Protein AF-A0A3A4AYN6-F1 (afdb_monomer_lite)

Organism: NCBI:txid1070861

pLDDT: mean 92.09, std 6.82, range [53.66, 98.0]

Secondary structure (DSSP, 8-state):
----EEEE-SSPB-HHHHHHHHTTSTT-EE-TTSEEEETTEEEEEEES-TTTBEEEE--SSHHHHHHHHHHHHHTT-EEEETTS-EEEEETTEEEEEETTEEEEEEEHHHHHHH---PPP-

Sequence (121 aa):
MGYELRLERDQPLTVDEVSRVLETEGDLSFLESRDVVVDGNVVARWSGDPGSGKLAGQPSSDWHVAWLARLADVFGARLTGEDGEVYTIRDGIVEQRSNGKVHEFGKLEEILAAGLVEWNE

Foldseek 3Di:
DFWKKWWADPAADAPVNVQVLQVVVVQWHQDPQQFIDGPRDGLWHWDDDRRGIIIMGGDQDPLSLLVLQVVSVSVVTWIAIPQGWTWHQDPQWTWIDDPNDIDTPGGSVVSNVVDDDGDDD

Structure (mmCIF, N/CA/C/O backbone):
data_AF-A0A3A4AYN6-F1
#
_entry.id   AF-A0A3A4AYN6-F1
#
loop_
_atom_site.group_PDB
_atom_site.id
_atom_site.type_symbol
_atom_site.label_atom_id
_atom_site.label_alt_id
_atom_site.label_comp_id
_atom_site.label_asym_id
_atom_site.label_entity_id
_atom_site.label_seq_id
_atom_site.pdbx_PDB_ins_code
_atom_site.Cartn_x
_atom_site.Cartn_y
_atom_site.Cartn_z
_atom_site.occupancy
_atom_site.B_iso_or_equiv
_atom_site.auth_seq_id
_atom_site.auth_comp_id
_atom_site.auth_asym_id
_atom_site.auth_atom_id
_atom_site.pdbx_PDB_model_num
ATOM 1 N N . MET A 1 1 ? -1.636 18.273 -6.881 1.00 55.12 1 MET A N 1
ATOM 2 C CA . MET A 1 1 ? -1.711 17.791 -5.484 1.00 55.12 1 MET A CA 1
ATOM 3 C C . MET A 1 1 ? -1.894 16.293 -5.606 1.00 55.12 1 MET A C 1
ATOM 5 O O . MET A 1 1 ? -2.792 15.906 -6.338 1.00 55.12 1 MET A O 1
ATOM 9 N N . GLY A 1 2 ? -0.971 15.490 -5.072 1.00 76.81 2 GLY A N 1
ATOM 10 C CA . GLY A 1 2 ? -1.030 14.031 -5.213 1.00 76.81 2 GLY A CA 1
ATOM 11 C C . GLY A 1 2 ? -2.046 13.449 -4.238 1.00 76.81 2 GLY A C 1
ATOM 12 O O . GLY A 1 2 ? -2.114 13.918 -3.107 1.00 76.81 2 GLY A O 1
ATOM 13 N N . TYR A 1 3 ? -2.825 12.478 -4.697 1.00 88.81 3 TYR A N 1
ATOM 14 C CA . TYR A 1 3 ? -3.787 11.737 -3.887 1.00 88.81 3 TYR A CA 1
ATOM 15 C C . TYR A 1 3 ? -3.058 10.658 -3.074 1.00 88.81 3 TYR A C 1
ATOM 17 O O . TYR A 1 3 ? -2.182 9.981 -3.615 1.00 88.81 3 TYR A O 1
ATOM 25 N N . GLU A 1 4 ? -3.373 10.517 -1.784 1.00 95.62 4 GLU A N 1
ATOM 26 C CA . GLU A 1 4 ? -2.696 9.585 -0.867 1.00 95.62 4 GLU A CA 1
ATOM 27 C C . GLU A 1 4 ? -3.598 8.420 -0.430 1.00 95.62 4 GLU A C 1
ATOM 29 O O . GLU A 1 4 ? -4.744 8.605 -0.029 1.00 95.62 4 GLU A O 1
ATOM 34 N N . LEU A 1 5 ? -3.051 7.205 -0.424 1.00 97.06 5 LEU A N 1
ATOM 35 C CA . LEU A 1 5 ? -3.663 6.038 0.207 1.00 97.06 5 LEU A CA 1
ATOM 36 C C . LEU A 1 5 ? -2.873 5.635 1.446 1.00 97.06 5 LEU A C 1
ATOM 38 O O . LEU A 1 5 ? -1.647 5.526 1.407 1.00 97.06 5 LEU A O 1
ATOM 42 N N . ARG A 1 6 ? -3.580 5.374 2.544 1.00 96.50 6 ARG A N 1
ATOM 43 C CA . ARG A 1 6 ? -3.009 5.051 3.854 1.00 96.50 6 ARG A CA 1
ATOM 44 C C . ARG A 1 6 ? -3.384 3.637 4.259 1.00 96.50 6 ARG A C 1
ATOM 46 O O . ARG A 1 6 ? -4.539 3.236 4.131 1.00 96.50 6 ARG A O 1
ATOM 53 N N . LEU A 1 7 ? -2.414 2.907 4.796 1.00 95.88 7 LEU A N 1
ATOM 54 C CA . LEU A 1 7 ? -2.652 1.626 5.444 1.00 95.88 7 LEU A CA 1
ATOM 55 C C . LEU A 1 7 ? -3.019 1.888 6.907 1.00 95.88 7 LEU A C 1
ATOM 57 O O . LEU A 1 7 ? -2.199 2.350 7.704 1.00 95.88 7 LEU A O 1
ATOM 61 N N . GLU A 1 8 ? -4.266 1.599 7.254 1.00 93.31 8 GLU A N 1
ATOM 62 C CA . GLU A 1 8 ? -4.847 1.807 8.573 1.00 93.31 8 GLU A CA 1
ATOM 63 C C . GLU A 1 8 ? -5.015 0.474 9.301 1.00 93.31 8 GLU A C 1
ATOM 65 O O . GLU A 1 8 ? -5.664 -0.449 8.811 1.00 93.31 8 GLU A O 1
ATOM 70 N N . ARG A 1 9 ? -4.444 0.374 10.502 1.00 90.56 9 ARG A N 1
ATOM 71 C CA . ARG A 1 9 ? -4.547 -0.807 11.360 1.00 90.56 9 ARG A CA 1
ATOM 72 C C . ARG A 1 9 ? -4.707 -0.380 12.812 1.00 90.56 9 ARG A C 1
ATOM 74 O O . ARG A 1 9 ? -4.106 0.608 13.233 1.00 90.56 9 ARG A O 1
ATOM 81 N N . ASP A 1 10 ? -5.488 -1.144 13.574 1.00 84.44 10 ASP A N 1
ATOM 82 C CA . ASP A 1 10 ? -5.729 -0.874 14.998 1.00 84.44 10 ASP A CA 1
ATOM 83 C C . ASP A 1 10 ? -4.440 -0.959 15.824 1.00 84.44 10 ASP A C 1
ATOM 85 O O . ASP A 1 10 ? -4.198 -0.149 16.718 1.00 84.44 10 ASP A O 1
ATOM 89 N N . GLN A 1 11 ? -3.596 -1.946 15.515 1.00 87.44 11 GLN A N 1
ATOM 90 C CA . GLN A 1 11 ? -2.256 -2.042 16.078 1.00 87.44 11 GLN A CA 1
ATOM 91 C C . GLN A 1 11 ? -1.287 -1.273 15.183 1.00 87.44 11 GLN A C 1
ATOM 93 O O . GLN A 1 11 ? -1.256 -1.538 13.977 1.00 87.44 11 GLN A O 1
ATOM 98 N N . PRO A 1 12 ? -0.465 -0.366 15.733 1.00 84.81 12 PRO A N 1
ATOM 99 C CA . PRO A 1 12 ? 0.561 0.286 14.943 1.00 84.81 12 PRO A CA 1
ATOM 100 C C . PRO A 1 12 ? 1.498 -0.741 14.310 1.00 84.81 12 PRO A C 1
ATOM 102 O O . PRO A 1 12 ? 1.731 -1.817 14.865 1.00 84.81 12 PRO A O 1
ATOM 105 N N . LEU A 1 13 ? 2.011 -0.417 13.132 1.00 87.31 13 LEU A N 1
ATOM 106 C CA . LEU A 1 13 ? 3.072 -1.193 12.511 1.00 87.31 13 LEU A CA 1
ATOM 107 C C . LEU A 1 13 ? 4.407 -0.797 13.176 1.00 87.31 13 LEU A C 1
ATOM 109 O O . LEU A 1 13 ? 4.585 0.335 13.644 1.00 87.31 13 LEU A O 1
ATOM 113 N N . THR A 1 14 ? 5.352 -1.727 13.237 1.00 91.12 14 THR A N 1
ATOM 114 C CA . THR A 1 14 ? 6.732 -1.412 13.636 1.00 91.12 14 THR A CA 1
ATOM 115 C C . THR A 1 14 ? 7.660 -1.527 12.437 1.00 91.12 14 THR A C 1
ATOM 117 O O . THR A 1 14 ? 7.379 -2.271 11.501 1.00 91.12 14 THR A O 1
ATOM 120 N N . VAL A 1 15 ? 8.785 -0.814 12.464 1.00 89.38 15 VAL A N 1
ATOM 121 C CA . VAL A 1 15 ? 9.812 -0.913 11.412 1.00 89.38 15 VAL A CA 1
ATOM 122 C C . VAL A 1 15 ? 10.301 -2.358 11.253 1.00 89.38 15 VAL A C 1
ATOM 124 O O . VAL A 1 15 ? 10.405 -2.843 10.129 1.00 89.38 15 VAL A O 1
ATOM 127 N N . ASP A 1 16 ? 10.521 -3.062 12.366 1.00 91.12 16 ASP A N 1
ATOM 128 C CA . ASP A 1 16 ? 10.969 -4.460 12.363 1.00 91.12 16 ASP A CA 1
ATOM 129 C C . ASP A 1 16 ? 9.912 -5.402 11.774 1.00 91.12 16 ASP A C 1
ATOM 131 O O . ASP A 1 16 ? 10.241 -6.325 11.030 1.00 91.12 16 ASP A O 1
ATOM 135 N N . GLU A 1 17 ? 8.635 -5.167 12.082 1.00 91.81 17 GLU A N 1
ATOM 136 C CA . GLU A 1 17 ? 7.525 -5.918 11.498 1.00 91.81 17 GLU A CA 1
ATOM 137 C C . GLU A 1 17 ? 7.448 -5.714 9.984 1.00 91.81 17 GLU A C 1
ATOM 139 O O . GLU A 1 17 ? 7.364 -6.694 9.248 1.00 91.81 17 GLU A O 1
ATOM 144 N N . VAL A 1 18 ? 7.528 -4.463 9.519 1.00 91.50 18 VAL A N 1
ATOM 145 C CA . VAL A 1 18 ? 7.507 -4.142 8.086 1.00 91.50 18 VAL A CA 1
ATOM 146 C C . VAL A 1 18 ? 8.669 -4.824 7.373 1.00 91.50 18 VAL A C 1
ATOM 148 O O . VAL A 1 18 ? 8.448 -5.526 6.390 1.00 91.50 18 VAL A O 1
ATOM 151 N N . SER A 1 19 ? 9.889 -4.686 7.896 1.00 91.38 19 SER A N 1
ATOM 152 C CA . SER A 1 19 ? 11.077 -5.289 7.289 1.00 91.38 19 SER A CA 1
ATOM 153 C C . SER A 1 19 ? 10.954 -6.814 7.206 1.00 91.38 19 SER A C 1
ATOM 155 O O . SER A 1 19 ? 11.136 -7.393 6.140 1.00 91.38 19 SER A O 1
ATOM 157 N N . ARG A 1 20 ? 10.559 -7.467 8.306 1.00 92.44 20 ARG A N 1
ATOM 158 C CA . ARG A 1 20 ? 10.446 -8.930 8.378 1.00 92.44 20 ARG A CA 1
ATOM 159 C C . ARG A 1 20 ? 9.378 -9.498 7.444 1.00 92.44 20 ARG A C 1
ATOM 161 O O . ARG A 1 20 ? 9.579 -10.563 6.870 1.00 92.44 20 ARG A O 1
ATOM 168 N N . VAL A 1 21 ? 8.223 -8.843 7.350 1.00 92.44 21 VAL A N 1
ATOM 169 C CA . VAL A 1 21 ? 7.135 -9.296 6.473 1.00 92.44 21 VAL A CA 1
ATOM 170 C C . VAL A 1 21 ? 7.544 -9.134 5.008 1.00 92.44 21 VAL A C 1
ATOM 172 O O . VAL A 1 21 ? 7.387 -10.067 4.223 1.00 92.44 21 VAL A O 1
ATOM 175 N N . LEU A 1 22 ? 8.150 -8.000 4.649 1.00 92.19 22 LE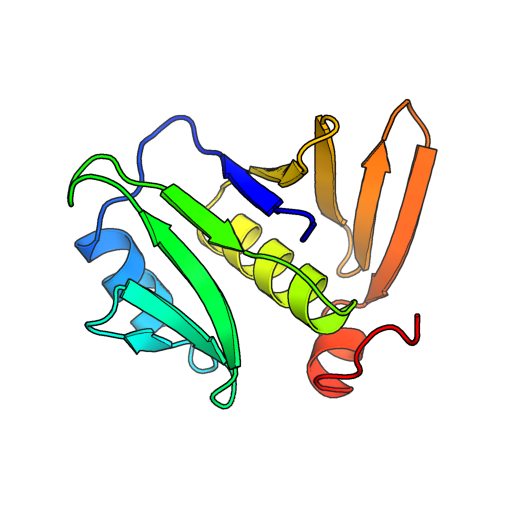U A N 1
ATOM 176 C CA . LEU A 1 22 ? 8.562 -7.742 3.269 1.00 92.19 22 LEU A CA 1
ATOM 177 C C . LEU A 1 22 ? 9.743 -8.608 2.815 1.00 92.19 22 LEU A C 1
ATOM 179 O O . LEU A 1 22 ? 9.784 -8.978 1.653 1.00 92.19 22 LEU A O 1
ATOM 183 N N . GLU A 1 23 ? 10.634 -9.043 3.711 1.00 88.69 23 GLU A N 1
ATOM 184 C CA . GLU A 1 23 ? 11.661 -10.053 3.388 1.00 88.69 23 GLU A CA 1
ATOM 185 C C . GLU A 1 23 ? 11.075 -11.382 2.877 1.00 88.69 23 GLU A C 1
ATOM 187 O O . GLU A 1 23 ? 11.759 -12.129 2.175 1.00 88.69 23 GLU A O 1
ATOM 192 N N . THR A 1 24 ? 9.823 -11.698 3.229 1.00 87.62 24 THR A N 1
ATOM 193 C CA . THR A 1 24 ? 9.130 -12.900 2.735 1.00 87.62 24 THR A CA 1
ATOM 194 C C . THR A 1 24 ? 8.337 -12.663 1.451 1.00 87.62 24 THR A C 1
ATOM 196 O O . THR A 1 24 ? 8.035 -13.620 0.738 1.00 87.62 24 THR A O 1
ATOM 199 N N . GLU A 1 25 ? 8.053 -11.403 1.121 1.00 84.19 25 GLU A N 1
ATOM 200 C CA . GLU A 1 25 ? 7.378 -10.996 -0.107 1.00 84.19 25 GLU A CA 1
ATOM 201 C C . GLU A 1 25 ? 8.435 -10.685 -1.176 1.00 84.19 25 GLU A C 1
ATOM 203 O O . GLU A 1 25 ? 8.915 -9.564 -1.284 1.00 84.19 25 GLU A O 1
ATOM 208 N N . GLY A 1 26 ? 8.824 -11.691 -1.964 1.00 77.56 26 GLY A N 1
ATOM 209 C CA . GLY A 1 26 ? 10.003 -11.626 -2.845 1.00 77.56 26 GLY A CA 1
ATOM 210 C C . GLY A 1 26 ? 10.047 -10.492 -3.884 1.00 77.56 26 GLY A C 1
ATOM 211 O O . GLY A 1 26 ? 11.133 -10.179 -4.365 1.00 77.56 26 GLY A O 1
ATOM 212 N N . ASP A 1 27 ? 8.910 -9.870 -4.208 1.00 85.81 27 ASP A N 1
ATOM 213 C CA . ASP A 1 27 ? 8.821 -8.744 -5.154 1.00 85.81 27 ASP A CA 1
ATOM 214 C C . ASP A 1 27 ? 8.988 -7.370 -4.473 1.00 85.81 27 ASP A C 1
ATOM 216 O O . ASP A 1 27 ? 9.162 -6.349 -5.140 1.00 85.81 27 ASP A O 1
ATOM 220 N N . LEU A 1 28 ? 8.920 -7.327 -3.140 1.00 91.06 28 LEU A N 1
ATOM 221 C CA . LEU A 1 28 ? 8.930 -6.110 -2.340 1.00 91.06 28 LEU A CA 1
ATOM 222 C C . LEU A 1 28 ? 10.266 -5.950 -1.613 1.00 91.06 28 LEU A C 1
ATOM 224 O O . LEU A 1 28 ? 10.883 -6.902 -1.145 1.00 91.06 28 LEU A O 1
ATOM 228 N N . SER A 1 29 ? 10.728 -4.711 -1.483 1.00 92.75 29 SER A N 1
ATOM 229 C CA . SER A 1 29 ? 11.906 -4.386 -0.677 1.00 92.75 29 SER A CA 1
ATOM 230 C C . SER A 1 29 ? 11.642 -3.183 0.208 1.00 92.75 29 SER A C 1
ATOM 232 O O . SER A 1 29 ? 11.055 -2.197 -0.232 1.00 92.75 29 SER A O 1
ATOM 234 N N . PHE A 1 30 ? 12.109 -3.252 1.454 1.00 94.50 30 PHE A N 1
ATOM 235 C CA . PHE A 1 30 ? 12.073 -2.135 2.389 1.00 94.50 30 PHE A CA 1
ATOM 236 C C . PHE A 1 30 ? 13.466 -1.526 2.521 1.00 94.50 30 PHE A C 1
ATOM 238 O O . PHE A 1 30 ? 14.404 -2.176 2.977 1.00 94.50 30 PHE A O 1
ATOM 245 N N . LEU A 1 31 ? 13.615 -0.286 2.065 1.00 92.81 31 LEU A N 1
ATOM 246 C CA . LEU A 1 31 ? 14.902 0.399 2.008 1.00 92.81 31 LEU A CA 1
ATOM 247 C C . LEU A 1 31 ? 15.235 1.090 3.335 1.00 92.81 31 LEU A C 1
ATOM 249 O O . LEU A 1 31 ? 14.348 1.432 4.115 1.00 92.81 31 LEU A O 1
ATOM 253 N N . GLU A 1 32 ? 16.512 1.420 3.551 1.00 88.94 32 GLU A N 1
ATOM 254 C CA . GLU A 1 32 ? 16.939 2.245 4.697 1.00 88.94 32 GLU A CA 1
ATOM 255 C C . GLU A 1 32 ? 16.272 3.633 4.711 1.00 88.94 32 GLU A C 1
ATOM 257 O O . GLU A 1 32 ? 16.048 4.207 5.778 1.00 88.94 32 GLU A O 1
ATOM 262 N N . SER A 1 33 ? 15.889 4.155 3.535 1.00 91.25 33 SER A N 1
ATOM 263 C CA . SER A 1 33 ? 15.080 5.378 3.394 1.00 91.25 33 SER A CA 1
ATOM 264 C C . SER A 1 33 ? 13.657 5.231 3.938 1.00 91.25 33 SER A C 1
ATOM 266 O O . SER A 1 33 ? 12.924 6.217 4.020 1.00 91.25 33 SER A O 1
ATOM 268 N N . ARG A 1 34 ? 13.285 4.015 4.350 1.00 93.38 34 ARG A N 1
ATOM 269 C CA . ARG A 1 34 ? 11.956 3.606 4.792 1.00 93.38 34 ARG A CA 1
ATOM 270 C C . ARG A 1 34 ? 10.912 3.655 3.672 1.00 93.38 34 ARG A C 1
ATOM 272 O O . ARG A 1 34 ? 9.718 3.821 3.923 1.00 93.38 34 ARG A O 1
ATOM 279 N N . ASP A 1 35 ? 11.379 3.501 2.439 1.00 95.8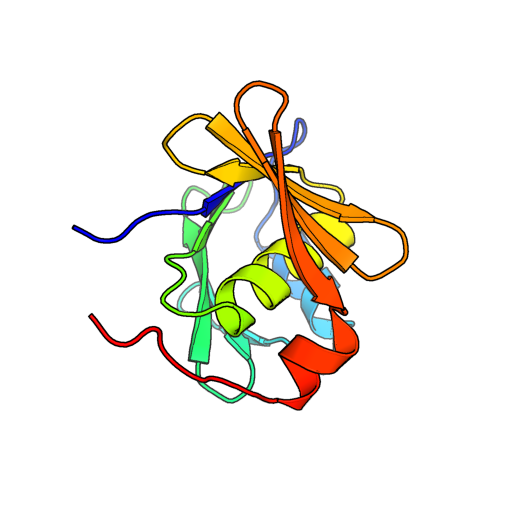8 35 ASP A N 1
ATOM 280 C CA . ASP A 1 35 ? 10.547 3.305 1.259 1.00 95.88 35 ASP A CA 1
ATOM 281 C C . ASP A 1 35 ? 10.310 1.815 1.030 1.00 95.88 35 ASP A C 1
ATOM 283 O O . ASP A 1 35 ? 11.226 1.002 1.156 1.00 95.88 35 ASP A O 1
ATOM 287 N N . VAL A 1 36 ? 9.080 1.473 0.666 1.00 96.12 36 VAL A N 1
ATOM 288 C CA . VAL A 1 36 ? 8.718 0.173 0.115 1.00 96.12 36 VAL A CA 1
ATOM 289 C C . VAL A 1 36 ? 8.771 0.290 -1.401 1.00 96.12 36 VAL A C 1
ATOM 291 O O . VAL A 1 36 ? 8.088 1.138 -1.984 1.00 96.12 36 VAL A O 1
ATOM 294 N N . VAL A 1 37 ? 9.589 -0.547 -2.032 1.00 95.56 37 VAL A N 1
ATOM 295 C CA . VAL A 1 37 ? 9.833 -0.513 -3.475 1.00 95.56 37 VAL A CA 1
ATOM 296 C C . VAL A 1 37 ? 9.520 -1.844 -4.144 1.00 95.56 37 VAL A C 1
ATOM 298 O O . VAL A 1 37 ? 9.735 -2.900 -3.552 1.00 95.56 37 VAL A O 1
ATOM 301 N N . VAL A 1 38 ? 9.059 -1.765 -5.392 1.00 94.50 38 VAL A N 1
ATOM 302 C CA . VAL A 1 38 ? 8.878 -2.893 -6.319 1.00 94.50 38 VAL A CA 1
ATOM 303 C C . VAL A 1 38 ? 9.487 -2.496 -7.654 1.00 94.50 38 VAL A C 1
ATOM 305 O O . VAL A 1 38 ? 9.185 -1.419 -8.169 1.00 94.50 38 VAL A O 1
ATOM 308 N N . ASP A 1 39 ? 10.371 -3.327 -8.206 1.00 90.50 39 ASP A N 1
ATOM 309 C CA . ASP A 1 39 ? 11.048 -3.066 -9.487 1.00 90.50 39 ASP A CA 1
ATOM 310 C C . ASP A 1 39 ? 11.689 -1.664 -9.576 1.00 90.50 39 ASP A C 1
ATOM 312 O O . ASP A 1 39 ? 11.713 -1.020 -10.623 1.00 90.50 39 ASP A O 1
ATOM 316 N N . GLY A 1 40 ? 12.191 -1.157 -8.444 1.00 90.94 40 GLY A N 1
ATOM 317 C CA . GLY A 1 40 ? 12.798 0.174 -8.335 1.00 90.94 40 GLY A CA 1
ATOM 318 C C . GLY A 1 40 ? 11.814 1.347 -8.216 1.00 90.94 40 GLY A C 1
ATOM 319 O O . GLY A 1 40 ? 12.261 2.488 -8.112 1.00 90.94 40 GLY A O 1
ATOM 320 N N . ASN A 1 41 ? 10.504 1.094 -8.182 1.00 93.44 41 ASN A N 1
ATOM 321 C CA . ASN A 1 41 ? 9.465 2.110 -8.010 1.00 93.44 41 ASN A CA 1
ATOM 322 C C . ASN A 1 41 ? 8.977 2.143 -6.560 1.00 93.44 41 ASN A C 1
ATOM 324 O O . ASN A 1 41 ? 8.707 1.098 -5.970 1.00 93.44 41 ASN A O 1
ATOM 328 N N . VAL A 1 42 ? 8.845 3.341 -5.986 1.00 95.19 42 VAL A N 1
ATOM 329 C CA . VAL A 1 42 ? 8.323 3.523 -4.623 1.00 95.19 42 VAL A CA 1
ATOM 330 C C . VAL A 1 42 ? 6.808 3.366 -4.642 1.00 95.19 42 VAL A C 1
ATOM 332 O O . VAL A 1 42 ? 6.115 4.178 -5.246 1.00 95.19 42 VAL A O 1
ATOM 335 N N . VAL A 1 43 ? 6.293 2.353 -3.946 1.00 95.94 43 VAL A N 1
ATOM 336 C CA . VAL A 1 43 ? 4.846 2.087 -3.855 1.00 95.94 43 VAL A CA 1
ATOM 337 C C . VAL A 1 43 ? 4.247 2.581 -2.542 1.00 95.94 43 VAL A C 1
ATOM 339 O O . VAL A 1 43 ? 3.092 2.992 -2.507 1.00 95.94 43 VAL A O 1
ATOM 342 N N . ALA A 1 44 ? 5.034 2.588 -1.465 1.00 96.56 44 ALA A N 1
ATOM 343 C CA . ALA A 1 44 ? 4.637 3.129 -0.172 1.00 96.56 44 ALA A CA 1
ATOM 344 C C . ALA A 1 44 ? 5.853 3.676 0.581 1.00 96.56 44 ALA A C 1
ATOM 346 O O . ALA A 1 44 ? 6.990 3.276 0.347 1.00 96.56 44 ALA A O 1
ATOM 347 N N . ARG A 1 45 ? 5.609 4.569 1.532 1.00 96.00 45 ARG A N 1
ATOM 348 C CA . ARG A 1 45 ? 6.600 5.128 2.442 1.00 96.00 45 ARG A CA 1
ATOM 349 C C . ARG A 1 45 ? 6.135 4.953 3.875 1.00 96.00 45 ARG A C 1
ATOM 351 O O . ARG A 1 45 ? 4.982 5.219 4.216 1.00 96.00 45 ARG A O 1
ATOM 358 N N . TRP A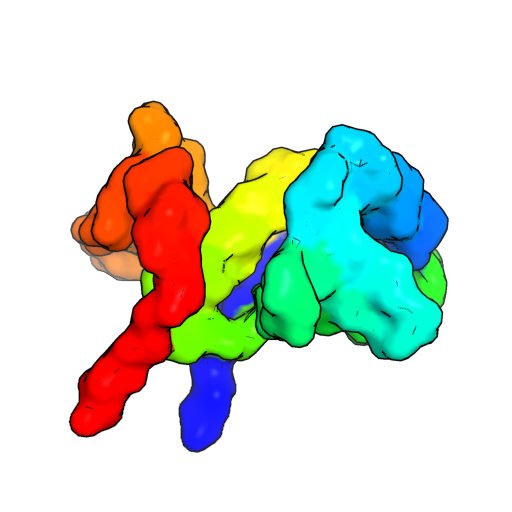 1 46 ? 7.064 4.535 4.721 1.00 94.75 46 TRP A N 1
ATOM 359 C CA . TRP A 1 46 ? 6.880 4.510 6.159 1.00 94.75 46 TRP A CA 1
ATOM 360 C C . TRP A 1 46 ? 7.118 5.892 6.763 1.00 94.75 46 TRP A C 1
ATOM 362 O O . TRP A 1 46 ? 8.110 6.562 6.472 1.00 94.75 46 TRP A O 1
ATOM 372 N N . SER A 1 47 ? 6.243 6.295 7.677 1.00 90.69 47 SER A N 1
ATOM 373 C CA . SER A 1 47 ? 6.373 7.537 8.438 1.00 90.69 47 SER A CA 1
ATOM 374 C C . SER A 1 47 ? 6.077 7.319 9.920 1.00 90.69 47 SER A C 1
ATOM 376 O O . SER A 1 47 ? 5.343 6.405 10.289 1.00 90.69 47 SER A O 1
ATOM 378 N N . GLY A 1 48 ? 6.653 8.168 10.773 1.00 87.88 48 GLY A N 1
ATOM 379 C CA . GLY A 1 48 ? 6.487 8.113 12.227 1.00 87.88 48 GLY A CA 1
ATOM 380 C C . GLY A 1 48 ? 7.654 7.462 12.973 1.00 87.88 48 GLY A C 1
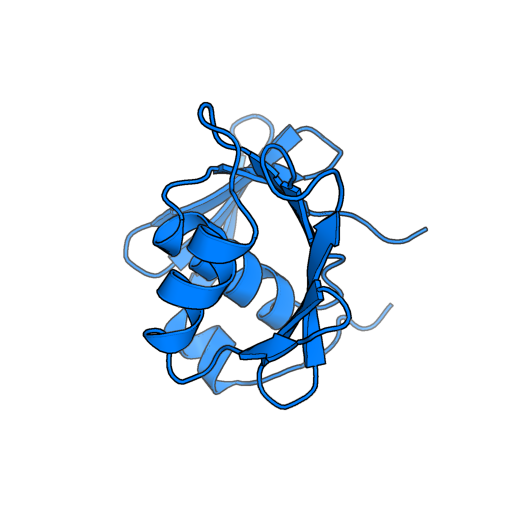ATOM 381 O O . GLY A 1 48 ? 8.736 7.217 12.418 1.00 87.88 48 GLY A O 1
ATOM 382 N N . ASP A 1 49 ? 7.421 7.213 14.261 1.00 87.31 49 ASP A N 1
ATOM 383 C CA . ASP A 1 49 ? 8.395 6.583 15.146 1.00 87.31 49 ASP A CA 1
ATOM 384 C C . ASP A 1 49 ? 8.497 5.073 14.868 1.00 87.31 49 ASP A C 1
ATOM 386 O O . ASP A 1 49 ? 7.520 4.455 14.434 1.00 87.31 49 ASP A O 1
ATOM 390 N N . PRO A 1 50 ? 9.653 4.434 15.136 1.00 83.12 50 PRO A N 1
ATOM 391 C CA . PRO A 1 50 ? 9.869 3.024 14.803 1.00 83.12 50 PRO A CA 1
ATOM 392 C C . PRO A 1 50 ? 8.851 2.028 15.382 1.00 83.12 50 PRO A C 1
ATOM 394 O O . PRO A 1 50 ? 8.685 0.951 14.819 1.00 83.12 50 PRO A O 1
ATOM 397 N N . GLY A 1 51 ? 8.181 2.372 16.488 1.00 81.50 51 GLY A N 1
ATOM 398 C CA . GLY A 1 51 ? 7.192 1.518 17.157 1.00 81.50 51 GLY A CA 1
ATOM 399 C C . GLY A 1 51 ? 5.727 1.912 16.938 1.00 81.50 51 GLY A C 1
ATOM 400 O O . GLY A 1 51 ? 4.854 1.307 17.556 1.00 81.50 51 GLY A O 1
ATOM 401 N N . SER A 1 52 ? 5.443 2.954 16.149 1.00 83.38 52 SER A N 1
ATOM 402 C CA . SER A 1 52 ? 4.082 3.501 16.019 1.00 83.38 52 SER A CA 1
ATOM 403 C C . SER A 1 52 ? 3.785 4.166 14.671 1.00 83.38 52 SER A C 1
ATOM 405 O O . SER A 1 52 ? 2.938 5.060 14.579 1.00 83.38 52 SER A O 1
ATOM 407 N N . GLY A 1 53 ? 4.499 3.772 13.622 1.00 87.44 53 GLY A N 1
ATOM 408 C CA . GLY A 1 53 ? 4.395 4.432 12.328 1.00 87.44 53 GLY A CA 1
ATOM 409 C C . GLY A 1 53 ? 3.275 3.898 11.438 1.00 87.44 53 GLY A C 1
ATOM 410 O O . GLY A 1 53 ? 2.430 3.094 11.843 1.00 87.44 53 GLY A O 1
ATOM 411 N N . LYS A 1 54 ? 3.263 4.406 10.207 1.00 91.19 54 LYS A N 1
ATOM 412 C CA . LYS A 1 54 ? 2.229 4.159 9.199 1.00 91.19 54 LYS A CA 1
ATOM 413 C C . LYS A 1 54 ? 2.860 4.016 7.820 1.00 91.19 54 LYS A C 1
ATOM 415 O O . LYS A 1 54 ? 3.832 4.712 7.524 1.00 91.19 54 LYS A O 1
ATOM 420 N N . LEU A 1 55 ? 2.263 3.176 6.976 1.00 94.94 55 LEU A N 1
ATOM 421 C CA . LEU A 1 55 ? 2.562 3.105 5.546 1.00 94.94 55 LEU A CA 1
ATOM 422 C C . LEU A 1 55 ? 1.529 3.918 4.764 1.00 94.94 55 LEU A C 1
ATOM 424 O O . LEU A 1 55 ? 0.327 3.794 5.005 1.00 94.94 55 LEU A O 1
ATOM 428 N N . ALA A 1 56 ? 1.996 4.725 3.819 1.00 96.00 56 ALA A N 1
ATOM 429 C CA . ALA A 1 56 ? 1.143 5.431 2.871 1.00 96.00 56 ALA A CA 1
ATOM 430 C C . ALA A 1 56 ? 1.823 5.528 1.502 1.00 96.00 56 ALA A C 1
ATOM 432 O O . ALA A 1 56 ? 3.049 5.535 1.426 1.00 96.00 56 ALA A O 1
ATOM 433 N N . GLY A 1 57 ? 1.049 5.609 0.426 1.00 96.38 57 GLY A N 1
ATOM 434 C CA . GLY A 1 57 ? 1.553 5.764 -0.938 1.00 96.38 57 GLY A CA 1
ATOM 435 C C . GLY A 1 57 ? 0.731 6.768 -1.732 1.00 96.38 57 GLY A C 1
ATOM 436 O O . GLY A 1 57 ? -0.411 7.055 -1.385 1.00 96.38 57 GLY A O 1
ATOM 437 N N . GLN A 1 58 ? 1.315 7.303 -2.801 1.00 95.38 58 GLN A N 1
ATOM 438 C CA . GLN A 1 58 ? 0.648 8.232 -3.712 1.00 95.38 58 GLN A CA 1
ATOM 439 C C . GLN A 1 58 ? 0.495 7.559 -5.076 1.00 95.38 58 GLN A C 1
ATOM 441 O O . GLN A 1 58 ? 1.430 7.613 -5.877 1.00 95.38 58 GLN A O 1
ATOM 446 N N . PRO A 1 59 ? -0.619 6.852 -5.337 1.00 93.94 59 PRO A N 1
ATOM 447 C CA . PRO A 1 59 ? -0.762 6.114 -6.580 1.00 93.94 59 PRO A CA 1
ATOM 448 C C . PRO A 1 59 ? -0.885 7.052 -7.786 1.00 93.94 59 PRO A C 1
ATOM 450 O O . PRO A 1 59 ? -1.714 7.960 -7.794 1.00 93.94 59 PRO A O 1
ATOM 453 N N . SER A 1 60 ? -0.094 6.780 -8.826 1.00 92.75 60 SER A N 1
ATOM 454 C CA . SER A 1 60 ? -0.222 7.390 -10.163 1.00 92.75 60 SER A CA 1
ATOM 455 C C . SER A 1 60 ? -0.784 6.428 -11.220 1.00 92.75 60 SER A C 1
ATOM 457 O O . SER A 1 60 ? -0.877 6.773 -12.397 1.00 92.75 60 SER A O 1
ATOM 459 N N . SER A 1 61 ? -1.110 5.195 -10.823 1.00 93.88 61 SER A N 1
ATOM 460 C CA . SER A 1 61 ? -1.546 4.122 -11.719 1.00 93.88 61 SER A CA 1
ATOM 461 C C . SER A 1 61 ? -2.336 3.046 -10.979 1.00 93.88 61 SER A C 1
ATOM 463 O O . SER A 1 61 ? -2.198 2.884 -9.762 1.00 93.88 61 SER A O 1
ATOM 465 N N . ASP A 1 62 ? -3.073 2.228 -11.732 1.00 95.62 62 ASP A N 1
ATOM 466 C CA . ASP A 1 62 ? -3.733 1.023 -11.207 1.00 95.62 62 ASP A CA 1
ATOM 467 C C . ASP A 1 62 ? -2.709 0.049 -10.611 1.00 95.62 62 ASP A C 1
ATOM 469 O O . ASP A 1 62 ? -2.982 -0.619 -9.616 1.00 95.62 62 ASP A O 1
ATOM 473 N N . TRP A 1 63 ? -1.495 0.025 -11.169 1.00 96.12 63 TRP A N 1
ATOM 474 C CA . TRP A 1 63 ? -0.375 -0.764 -10.661 1.00 96.12 63 TRP A CA 1
ATOM 475 C C . TRP A 1 63 ? 0.049 -0.334 -9.251 1.00 96.12 63 TRP A C 1
ATOM 477 O O . TRP A 1 63 ? 0.227 -1.183 -8.376 1.00 96.12 63 TRP A O 1
ATOM 487 N N . HIS A 1 64 ? 0.128 0.974 -8.977 1.00 96.25 64 HIS A N 1
ATOM 488 C CA . HIS A 1 64 ? 0.381 1.464 -7.619 1.00 96.25 64 HIS A CA 1
ATOM 489 C C . HIS A 1 64 ? -0.762 1.105 -6.662 1.00 96.25 64 HIS A C 1
ATOM 491 O O . HIS A 1 64 ? -0.507 0.671 -5.538 1.00 96.25 64 HIS A O 1
ATOM 497 N N . VAL A 1 65 ? -2.019 1.253 -7.100 1.00 97.06 65 VAL A N 1
ATOM 498 C CA . VAL A 1 65 ? -3.195 0.883 -6.290 1.00 97.06 65 VAL A CA 1
ATOM 499 C C . VAL A 1 65 ? -3.167 -0.608 -5.946 1.00 97.06 65 VAL A C 1
ATOM 501 O O . VAL A 1 65 ? -3.403 -0.976 -4.797 1.00 97.06 65 VAL A O 1
ATOM 504 N N . ALA A 1 66 ? -2.828 -1.462 -6.911 1.00 97.38 66 ALA A N 1
ATOM 505 C CA . ALA A 1 66 ? -2.721 -2.904 -6.733 1.00 97.38 66 ALA A CA 1
ATOM 506 C C . ALA A 1 66 ? -1.643 -3.293 -5.707 1.00 97.38 66 ALA A C 1
ATOM 508 O O . ALA A 1 66 ? -1.925 -4.085 -4.805 1.00 97.38 66 ALA A O 1
ATOM 509 N N . TRP A 1 67 ? -0.445 -2.701 -5.772 1.00 97.19 67 TRP A N 1
ATOM 510 C CA . TRP A 1 67 ? 0.596 -2.949 -4.765 1.00 97.19 67 TRP A CA 1
ATOM 511 C C . TRP A 1 67 ? 0.211 -2.459 -3.378 1.00 97.19 67 TRP A C 1
ATOM 513 O O . TRP A 1 67 ? 0.429 -3.169 -2.399 1.00 97.19 67 TRP A O 1
ATOM 523 N N . LEU A 1 68 ? -0.402 -1.281 -3.276 1.00 97.38 68 LEU A N 1
ATOM 524 C CA . LEU A 1 68 ? -0.899 -0.775 -2.000 1.00 97.38 68 LEU A CA 1
ATOM 525 C C . LEU A 1 68 ? -1.986 -1.687 -1.421 1.00 97.38 68 LEU A C 1
ATOM 527 O O . LEU A 1 68 ? -1.983 -1.951 -0.218 1.00 97.38 68 LEU A O 1
ATOM 531 N N . ALA A 1 69 ? -2.890 -2.201 -2.260 1.00 97.12 69 ALA A N 1
ATOM 532 C CA . ALA A 1 69 ? -3.934 -3.130 -1.838 1.00 97.12 69 ALA A CA 1
ATOM 533 C C . ALA A 1 69 ? -3.336 -4.461 -1.360 1.00 97.12 69 ALA A C 1
ATOM 535 O O . ALA A 1 69 ? -3.755 -4.980 -0.326 1.00 97.12 69 ALA A O 1
ATOM 536 N N . ARG A 1 70 ? -2.312 -4.974 -2.054 1.00 96.25 70 ARG A N 1
ATOM 537 C CA . ARG A 1 70 ? -1.563 -6.163 -1.629 1.00 96.25 70 ARG A CA 1
ATOM 538 C C . ARG A 1 70 ? -0.827 -5.935 -0.312 1.00 96.25 70 ARG A C 1
ATOM 540 O O . ARG A 1 70 ? -0.895 -6.787 0.563 1.00 96.25 70 ARG A O 1
ATOM 547 N N . LEU A 1 71 ? -0.170 -4.787 -0.135 1.00 95.81 71 LEU A N 1
ATOM 548 C CA . LEU A 1 71 ? 0.475 -4.436 1.133 1.00 95.81 71 LEU A CA 1
ATOM 549 C C . LEU A 1 71 ? -0.542 -4.406 2.276 1.00 95.81 71 LEU A C 1
ATOM 551 O O . LEU A 1 71 ? -0.281 -4.949 3.346 1.00 95.81 71 LEU A O 1
ATOM 555 N N . ALA A 1 72 ? -1.709 -3.802 2.055 1.00 95.75 72 ALA A N 1
ATOM 556 C CA . ALA A 1 72 ? -2.762 -3.774 3.058 1.00 95.75 72 ALA A CA 1
ATOM 557 C C . ALA A 1 72 ? -3.230 -5.189 3.437 1.00 95.75 72 ALA A C 1
ATOM 559 O O . ALA A 1 72 ? -3.320 -5.488 4.625 1.00 95.75 72 ALA A O 1
ATOM 560 N N . ASP A 1 73 ? -3.437 -6.073 2.457 1.00 94.75 73 ASP A N 1
ATOM 561 C CA . ASP A 1 73 ? -3.800 -7.477 2.690 1.00 94.75 73 ASP A CA 1
ATOM 562 C C . ASP A 1 73 ? -2.722 -8.232 3.490 1.00 94.75 73 ASP A C 1
ATOM 564 O O . ASP A 1 73 ? -3.011 -8.810 4.538 1.00 94.75 73 ASP A O 1
ATOM 568 N N . VAL A 1 74 ? -1.456 -8.114 3.075 1.00 93.94 74 VAL A N 1
ATOM 569 C CA . VAL A 1 74 ? -0.290 -8.729 3.734 1.00 93.94 74 VAL A CA 1
ATOM 570 C C . VAL A 1 74 ? -0.153 -8.287 5.196 1.00 93.94 74 VAL A C 1
ATOM 572 O O . VAL A 1 74 ? 0.124 -9.103 6.075 1.00 93.94 74 VAL A O 1
ATOM 575 N N . PHE A 1 75 ? -0.373 -7.002 5.485 1.00 93.00 75 PHE A N 1
ATOM 576 C CA . PHE A 1 75 ? -0.272 -6.458 6.843 1.00 93.00 75 PHE A CA 1
ATOM 577 C C . PHE A 1 75 ? -1.561 -6.581 7.670 1.00 93.00 75 PHE A C 1
ATOM 579 O O . PHE A 1 75 ? -1.583 -6.146 8.831 1.00 93.00 75 PHE A O 1
ATOM 586 N N . GLY A 1 76 ? -2.634 -7.145 7.100 1.00 93.19 76 GLY A N 1
ATOM 587 C CA . GLY A 1 76 ? -3.958 -7.182 7.725 1.00 93.19 76 GLY A CA 1
ATOM 588 C C . GLY A 1 76 ? -4.500 -5.782 8.040 1.00 93.19 76 GLY A C 1
ATOM 589 O O . GLY A 1 76 ? -5.147 -5.577 9.067 1.00 93.19 76 GLY A O 1
ATOM 590 N N . ALA A 1 77 ? -4.167 -4.805 7.199 1.00 94.56 77 ALA A N 1
ATOM 591 C CA . ALA A 1 77 ? -4.559 -3.410 7.310 1.00 94.56 77 ALA A CA 1
ATOM 592 C C . ALA A 1 77 ? -5.691 -3.077 6.326 1.00 94.56 77 ALA A C 1
ATOM 594 O O . ALA A 1 77 ? -5.934 -3.771 5.340 1.00 94.56 77 ALA A O 1
ATOM 595 N N . ARG A 1 78 ? -6.383 -1.970 6.580 1.00 95.44 78 ARG A N 1
ATOM 596 C CA . ARG A 1 78 ? -7.346 -1.380 5.654 1.00 95.44 78 ARG A CA 1
ATOM 597 C C . ARG A 1 78 ? -6.641 -0.334 4.803 1.00 95.44 78 ARG A C 1
ATOM 599 O O . ARG A 1 78 ? -5.960 0.526 5.346 1.00 95.44 78 ARG A O 1
ATOM 606 N N . LEU A 1 79 ? -6.833 -0.376 3.490 1.00 97.56 79 LEU A N 1
ATOM 607 C CA . LEU A 1 79 ? -6.355 0.682 2.608 1.00 97.56 79 LEU A CA 1
ATOM 608 C C . LEU A 1 79 ? -7.447 1.738 2.441 1.00 97.56 79 LEU A C 1
ATOM 610 O O . LEU A 1 79 ? -8.504 1.452 1.874 1.00 97.56 79 LEU A O 1
ATOM 614 N N . THR A 1 80 ? -7.191 2.943 2.941 1.00 97.12 80 THR A N 1
ATOM 615 C CA . THR A 1 80 ? -8.148 4.054 2.931 1.00 97.12 80 THR A CA 1
ATOM 616 C C . THR A 1 80 ? -7.551 5.239 2.179 1.00 97.12 80 THR A C 1
ATOM 618 O O . THR A 1 80 ? -6.388 5.582 2.397 1.00 97.12 80 THR A O 1
ATOM 621 N N . GLY A 1 81 ? -8.321 5.857 1.287 1.00 96.12 81 GLY A N 1
ATOM 622 C CA . GLY A 1 81 ? -7.916 7.099 0.628 1.00 96.12 81 GLY A CA 1
ATOM 623 C C . GLY A 1 81 ? -8.335 8.353 1.398 1.00 96.12 81 GLY A C 1
ATOM 624 O O . GLY A 1 81 ? -8.991 8.282 2.442 1.00 96.12 81 GLY A O 1
ATOM 625 N N . GLU A 1 82 ? -7.913 9.518 0.913 1.00 92.94 82 GLU A N 1
ATOM 626 C CA . GLU A 1 82 ? -8.141 10.803 1.585 1.00 92.94 82 GLU A CA 1
ATOM 627 C C . GLU A 1 82 ? -9.620 11.183 1.723 1.00 92.94 82 GLU A C 1
ATOM 629 O O . GLU A 1 82 ? -9.976 11.837 2.707 1.00 92.94 82 GLU A O 1
ATOM 634 N N . ASP A 1 83 ? -10.477 10.724 0.809 1.00 91.69 83 ASP A N 1
ATOM 635 C CA . ASP A 1 83 ? -11.913 11.018 0.802 1.00 91.69 83 ASP A CA 1
ATOM 636 C C . ASP A 1 83 ? -12.743 9.905 1.484 1.00 91.69 83 ASP A C 1
ATOM 638 O O . ASP A 1 83 ? -13.978 9.946 1.519 1.00 91.69 83 ASP A O 1
ATOM 642 N N . GLY A 1 84 ? -12.073 8.924 2.105 1.00 92.62 84 GLY A N 1
ATOM 643 C CA . GLY A 1 84 ? -12.692 7.853 2.893 1.00 92.62 84 GLY A CA 1
ATOM 644 C C . GLY A 1 84 ? -13.101 6.618 2.087 1.00 92.62 84 GLY A C 1
ATOM 645 O O . GLY A 1 84 ? -13.695 5.686 2.644 1.00 92.62 84 GLY A O 1
ATOM 646 N N . GLU A 1 85 ? -12.782 6.576 0.795 1.00 95.69 85 GLU A N 1
ATOM 647 C CA . GLU A 1 85 ? -12.811 5.353 -0.003 1.00 95.69 85 GLU A CA 1
ATOM 648 C C . GLU A 1 85 ? -11.972 4.244 0.617 1.00 95.69 85 GLU A C 1
ATOM 650 O O . GLU A 1 85 ? -10.931 4.467 1.233 1.00 95.69 85 GLU A O 1
ATOM 655 N N . VAL A 1 86 ? -12.429 3.019 0.395 1.00 96.56 86 VAL A N 1
ATOM 656 C CA . VAL A 1 86 ? -11.745 1.814 0.844 1.00 96.56 86 VAL A CA 1
ATOM 657 C C . VAL A 1 86 ? -11.341 1.003 -0.357 1.00 96.56 86 VAL A C 1
ATOM 659 O O . VAL A 1 86 ? -12.173 0.726 -1.217 1.00 96.56 86 VAL A O 1
ATOM 662 N N . TYR A 1 87 ? -10.093 0.575 -0.372 1.00 97.69 87 TYR A N 1
ATOM 663 C CA . TYR A 1 87 ? -9.562 -0.309 -1.388 1.00 97.69 87 TYR A CA 1
ATOM 664 C C . TYR A 1 87 ? -9.386 -1.696 -0.789 1.00 97.69 87 TYR A C 1
ATOM 666 O O . TYR A 1 87 ? -8.830 -1.852 0.299 1.00 97.69 87 TYR A O 1
ATOM 674 N N . THR A 1 88 ? -9.898 -2.707 -1.477 1.00 96.69 88 THR A N 1
ATOM 675 C CA . THR A 1 88 ? -9.848 -4.099 -1.019 1.00 96.69 88 THR A CA 1
ATOM 676 C C . THR A 1 88 ? -9.559 -5.034 -2.178 1.00 96.69 88 THR A C 1
ATOM 678 O O . THR A 1 88 ? -9.839 -4.701 -3.328 1.00 96.69 88 THR A O 1
ATOM 681 N N . ILE A 1 89 ? -9.064 -6.228 -1.862 1.00 97.44 89 ILE A N 1
ATOM 682 C CA . ILE A 1 89 ? -8.985 -7.339 -2.807 1.00 97.44 89 ILE A CA 1
ATOM 683 C C . ILE A 1 89 ? -10.141 -8.292 -2.496 1.00 97.44 89 ILE A C 1
ATOM 685 O O . ILE A 1 89 ? -10.216 -8.851 -1.402 1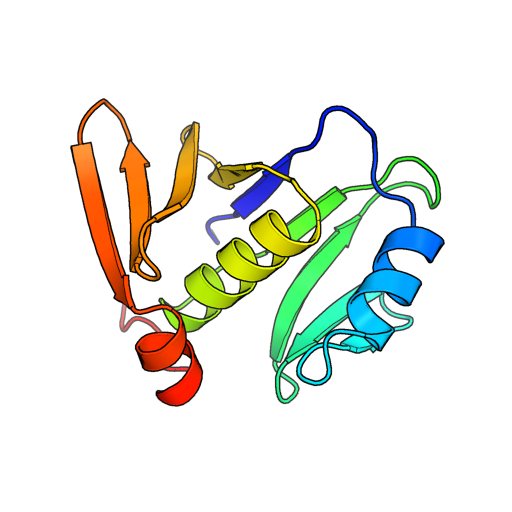.00 97.44 89 ILE A O 1
ATOM 689 N N . ARG A 1 90 ? -11.062 -8.476 -3.444 1.00 95.81 90 ARG A N 1
ATOM 690 C CA . ARG A 1 90 ? -12.183 -9.419 -3.332 1.00 95.81 90 ARG A CA 1
ATOM 691 C C . ARG A 1 90 ? -12.141 -10.390 -4.498 1.00 95.81 90 ARG A C 1
ATOM 693 O O . ARG A 1 90 ? -12.183 -9.966 -5.644 1.00 95.81 90 ARG A O 1
ATOM 700 N N . ASP A 1 91 ? -12.058 -11.687 -4.210 1.00 95.31 91 ASP A N 1
ATOM 701 C CA . ASP A 1 91 ? -11.967 -12.739 -5.236 1.00 95.31 91 ASP A CA 1
ATOM 702 C C . ASP A 1 91 ? -10.818 -12.493 -6.243 1.00 95.31 91 ASP A C 1
ATOM 704 O O . ASP A 1 91 ? -10.932 -12.764 -7.437 1.00 95.31 91 ASP A O 1
ATOM 708 N N . GLY A 1 92 ? -9.705 -11.929 -5.753 1.00 96.75 92 GLY A N 1
ATOM 709 C CA . GLY A 1 92 ? -8.545 -11.543 -6.562 1.00 96.75 92 GLY A CA 1
ATOM 710 C C . GLY A 1 92 ? -8.723 -10.255 -7.373 1.00 96.75 92 GLY A C 1
ATOM 711 O O . GLY A 1 92 ? -7.814 -9.894 -8.114 1.00 96.75 92 GLY A O 1
ATOM 712 N N . ILE A 1 93 ? -9.854 -9.556 -7.253 1.00 97.88 93 ILE A N 1
ATOM 713 C CA . ILE A 1 93 ? -10.136 -8.282 -7.925 1.00 97.88 93 ILE A CA 1
ATOM 714 C C . ILE A 1 93 ? -9.817 -7.126 -6.981 1.00 97.88 93 ILE A C 1
ATOM 716 O O . ILE A 1 93 ? -10.299 -7.094 -5.849 1.00 97.88 93 ILE A O 1
ATOM 720 N N . VAL A 1 94 ? -9.025 -6.169 -7.462 1.00 98.00 94 VAL A N 1
ATOM 721 C CA . VAL A 1 94 ? -8.781 -4.899 -6.776 1.00 98.00 94 VAL A CA 1
ATOM 722 C C . VAL A 1 94 ? -9.985 -3.996 -7.017 1.00 98.00 94 VAL A C 1
ATOM 724 O O . VAL A 1 94 ? -10.334 -3.693 -8.160 1.00 98.00 94 VAL A O 1
ATOM 727 N N . GLU A 1 95 ? -10.631 -3.563 -5.940 1.00 97.50 95 GLU A N 1
ATOM 728 C CA . GLU A 1 95 ? -11.813 -2.707 -6.003 1.00 97.50 95 GLU A CA 1
ATOM 729 C C . GLU A 1 95 ? -11.723 -1.537 -5.020 1.00 97.50 95 GLU A C 1
ATOM 731 O O . GLU A 1 95 ? -11.212 -1.675 -3.909 1.00 97.50 95 GLU A O 1
ATOM 736 N N . GLN A 1 96 ? -12.260 -0.388 -5.430 1.00 96.69 96 GLN A N 1
ATOM 737 C CA . GLN A 1 96 ? -12.528 0.773 -4.588 1.00 96.69 96 GLN A CA 1
ATOM 738 C C . GLN A 1 96 ? -14.009 0.794 -4.213 1.00 96.69 96 GLN A C 1
ATOM 740 O O . GLN A 1 96 ? -14.893 0.647 -5.060 1.00 96.69 96 GLN A O 1
ATOM 745 N N . ARG A 1 97 ? -14.297 1.056 -2.942 1.00 96.06 97 ARG A N 1
ATOM 746 C CA . ARG A 1 97 ? -15.644 1.268 -2.417 1.00 96.06 97 ARG A CA 1
ATOM 747 C C . ARG A 1 97 ? -15.762 2.681 -1.875 1.00 96.06 97 ARG A C 1
ATOM 749 O O . ARG A 1 97 ? -15.039 3.052 -0.956 1.00 96.06 97 ARG A O 1
ATOM 756 N N . SER A 1 98 ? -16.710 3.446 -2.403 1.00 94.50 98 SER A N 1
ATOM 757 C CA . SER A 1 98 ? -17.015 4.796 -1.922 1.00 94.50 98 SER A CA 1
ATOM 758 C C . SER A 1 98 ? -18.511 5.062 -2.029 1.00 94.50 98 SER A C 1
ATOM 760 O O . SER A 1 98 ? -19.124 4.818 -3.069 1.00 94.50 98 SER A O 1
ATOM 762 N N . ASN A 1 99 ? -19.126 5.537 -0.941 1.00 90.19 99 ASN A N 1
ATOM 763 C CA . ASN A 1 99 ? -20.537 5.946 -0.905 1.00 90.19 99 ASN A CA 1
ATOM 764 C C . ASN A 1 99 ? -21.523 4.902 -1.477 1.00 90.19 99 ASN A C 1
ATOM 766 O O . ASN A 1 99 ? -22.449 5.234 -2.218 1.00 90.19 99 ASN A O 1
ATOM 770 N N . GLY A 1 100 ? -21.308 3.619 -1.163 1.00 88.25 100 GLY A N 1
ATOM 771 C CA . GLY A 1 100 ? -22.149 2.510 -1.632 1.00 88.25 100 GLY A CA 1
ATOM 772 C C . GLY A 1 100 ? -21.948 2.116 -3.100 1.00 88.25 100 GLY A C 1
ATOM 773 O O . GLY A 1 100 ? -22.637 1.220 -3.581 1.00 88.25 100 GLY A O 1
ATOM 774 N N . LYS A 1 101 ? -21.010 2.751 -3.810 1.00 93.25 101 LYS A N 1
ATOM 775 C CA . LYS A 1 101 ? -20.573 2.352 -5.150 1.00 93.25 101 LYS A CA 1
ATOM 776 C C . LYS A 1 101 ? -19.301 1.520 -5.055 1.00 93.25 101 LYS A C 1
ATOM 778 O O . LYS A 1 101 ? -18.455 1.773 -4.197 1.00 93.25 101 LYS A O 1
ATOM 783 N N . VAL A 1 102 ? -19.184 0.554 -5.959 1.00 95.69 102 VAL A N 1
ATOM 784 C CA . VAL A 1 102 ? -17.986 -0.266 -6.146 1.00 95.69 102 VAL A CA 1
ATOM 785 C C . VAL A 1 102 ? -17.430 0.036 -7.530 1.00 95.69 102 VAL A C 1
ATOM 787 O O . VAL A 1 102 ? -18.178 0.038 -8.508 1.00 95.69 102 VAL A O 1
ATOM 790 N N . HIS A 1 103 ? -16.137 0.319 -7.591 1.00 95.38 103 HIS A N 1
ATOM 791 C CA . HIS A 1 103 ? -15.373 0.450 -8.819 1.00 95.38 103 HIS A CA 1
ATOM 792 C C . HIS A 1 103 ? -14.311 -0.649 -8.838 1.00 95.38 103 HIS A C 1
ATOM 794 O O . HIS A 1 103 ? -13.507 -0.740 -7.915 1.00 95.38 103 HIS A O 1
ATOM 800 N N . GLU A 1 104 ? -14.335 -1.502 -9.857 1.00 96.94 104 GLU A N 1
ATOM 801 C CA . GLU A 1 104 ? -13.363 -2.583 -10.033 1.00 96.94 104 GLU A CA 1
ATOM 802 C C . GLU A 1 104 ? -12.251 -2.103 -10.975 1.00 96.94 104 GLU A C 1
ATOM 804 O O . GLU A 1 104 ? -12.541 -1.693 -12.098 1.00 96.94 104 GLU A O 1
ATOM 809 N N . PHE A 1 105 ? -10.994 -2.166 -10.525 1.00 94.94 105 PHE A N 1
ATOM 810 C CA . PHE A 1 105 ? -9.824 -1.853 -11.359 1.00 94.94 105 PHE A CA 1
ATOM 811 C C . PHE A 1 105 ? -9.449 -3.036 -12.257 1.00 94.94 105 PHE A C 1
ATOM 813 O O . PHE A 1 105 ? -9.010 -2.859 -13.388 1.00 94.94 105 PHE A O 1
ATOM 820 N N . GLY A 1 106 ? -9.635 -4.260 -11.757 1.00 96.62 106 GLY A N 1
ATOM 821 C CA . GLY A 1 106 ? -9.268 -5.492 -12.452 1.00 96.62 106 GLY A CA 1
ATOM 822 C C . GLY A 1 106 ? -8.694 -6.536 -11.502 1.00 96.62 106 GLY A C 1
ATOM 823 O O . GLY A 1 106 ? -8.663 -6.342 -10.285 1.00 96.62 106 GLY A O 1
ATOM 824 N N . LYS A 1 107 ? -8.245 -7.671 -12.046 1.00 97.88 107 LYS A N 1
ATOM 825 C CA . LYS A 1 107 ? -7.595 -8.701 -11.229 1.00 97.88 107 LYS A CA 1
ATOM 826 C C . LYS A 1 107 ? -6.209 -8.246 -10.802 1.00 97.88 107 LYS A C 1
ATOM 828 O O . LYS A 1 107 ? -5.436 -7.788 -11.636 1.00 97.88 107 LYS A O 1
ATOM 833 N N . LEU A 1 108 ? -5.882 -8.463 -9.531 1.00 97.00 108 LEU A N 1
ATOM 834 C CA . LEU A 1 108 ? -4.593 -8.129 -8.933 1.00 97.00 108 LEU A CA 1
ATOM 835 C C . LEU A 1 108 ? -3.436 -8.654 -9.788 1.00 97.00 108 LEU A C 1
ATOM 837 O O . LEU A 1 108 ? -2.644 -7.869 -10.285 1.00 97.00 108 LEU A O 1
ATOM 841 N N . GLU A 1 109 ? -3.398 -9.962 -10.034 1.00 96.06 109 GLU A N 1
ATOM 842 C CA . GLU A 1 109 ? -2.322 -10.605 -10.800 1.00 96.06 109 GLU A CA 1
ATOM 843 C C . GLU A 1 109 ? -2.194 -10.058 -12.230 1.00 96.06 109 GLU A C 1
ATOM 845 O O . GLU A 1 109 ? -1.090 -9.930 -12.749 1.00 96.06 109 GLU A O 1
ATOM 850 N N . GLU A 1 110 ? -3.314 -9.702 -12.869 1.00 96.38 110 GLU A N 1
ATOM 851 C CA . GLU A 1 110 ? -3.306 -9.138 -14.224 1.00 96.38 110 GLU A CA 1
ATOM 852 C C . GLU A 1 110 ? -2.744 -7.710 -14.224 1.00 96.38 110 GLU A C 1
ATOM 854 O O . GLU A 1 110 ? -1.932 -7.376 -15.086 1.00 96.38 110 GLU A O 1
ATOM 859 N N . ILE A 1 111 ? -3.123 -6.890 -13.236 1.00 95.94 111 ILE A N 1
ATOM 860 C CA . ILE A 1 111 ? -2.604 -5.527 -13.068 1.00 95.94 111 ILE A CA 1
ATOM 861 C C . ILE A 1 111 ? -1.106 -5.564 -12.741 1.00 95.94 111 ILE A C 1
ATOM 863 O O . ILE A 1 111 ? -0.323 -4.847 -13.362 1.00 95.94 111 ILE A O 1
ATOM 867 N N . LEU A 1 112 ? -0.692 -6.411 -11.793 1.00 94.88 112 LEU A N 1
ATOM 868 C CA . LEU A 1 112 ? 0.709 -6.518 -11.383 1.00 94.88 112 LEU A CA 1
ATOM 869 C C . LEU A 1 112 ? 1.594 -7.003 -12.539 1.00 94.88 112 LEU A C 1
ATOM 871 O O . LEU A 1 112 ? 2.647 -6.414 -12.781 1.00 94.88 112 LEU A O 1
ATOM 875 N N . ALA A 1 113 ? 1.139 -8.004 -13.300 1.00 93.19 113 ALA A N 1
ATOM 876 C CA . ALA A 1 113 ? 1.860 -8.524 -14.462 1.00 93.19 113 ALA A CA 1
ATOM 877 C C . ALA A 1 113 ? 1.938 -7.531 -15.635 1.00 93.19 113 ALA A C 1
ATOM 879 O O . ALA A 1 113 ? 2.882 -7.596 -16.423 1.00 93.19 113 ALA A O 1
ATOM 880 N N . ALA A 1 114 ? 0.968 -6.619 -15.769 1.00 92.31 114 ALA A N 1
ATOM 881 C CA . ALA A 1 114 ? 1.004 -5.568 -16.787 1.00 92.31 114 ALA A CA 1
ATOM 882 C C . ALA A 1 114 ? 2.095 -4.515 -16.516 1.00 92.31 114 ALA A C 1
ATOM 884 O O . ALA A 1 114 ? 2.562 -3.866 -17.455 1.00 92.31 114 ALA A O 1
ATOM 885 N N . GLY A 1 115 ? 2.534 -4.381 -15.261 1.00 90.31 115 GLY A N 1
ATOM 886 C CA . GLY A 1 115 ? 3.563 -3.427 -14.858 1.00 90.31 115 GLY A CA 1
ATOM 887 C C . GLY A 1 115 ? 3.054 -1.987 -14.735 1.00 90.31 115 GLY A C 1
ATOM 888 O O . GLY A 1 115 ? 1.864 -1.695 -14.869 1.00 90.31 115 GLY A O 1
ATOM 889 N N . LEU A 1 116 ? 3.980 -1.069 -14.450 1.00 90.50 116 LEU A N 1
ATOM 890 C CA . LEU A 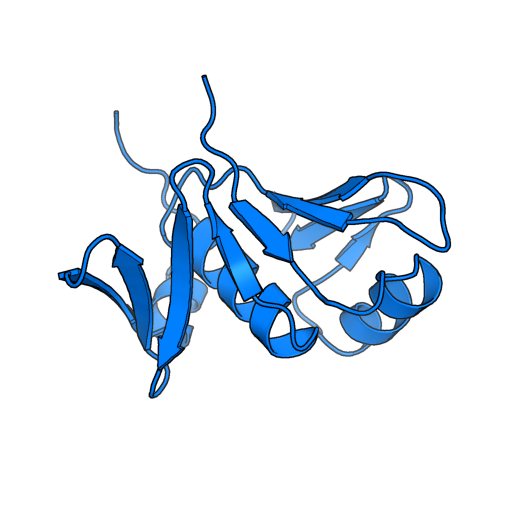1 116 ? 3.668 0.343 -14.255 1.00 90.50 116 LEU A CA 1
ATOM 891 C C . LEU A 1 116 ? 3.223 1.006 -15.570 1.00 90.50 116 LEU A C 1
ATOM 893 O O . LEU A 1 116 ? 4.025 1.203 -16.483 1.00 90.50 116 LEU A O 1
ATOM 897 N N . VAL A 1 117 ? 1.953 1.409 -15.625 1.00 89.62 117 VAL A N 1
ATOM 898 C CA . VAL A 1 117 ? 1.386 2.263 -16.678 1.00 89.62 117 VAL A CA 1
ATOM 899 C C . VAL A 1 117 ? 0.684 3.436 -16.007 1.00 89.62 117 VAL A C 1
ATOM 901 O O . VAL A 1 117 ? -0.370 3.264 -15.398 1.00 89.62 117 VAL A O 1
ATOM 904 N N . GLU A 1 118 ? 1.294 4.616 -16.067 1.00 85.12 118 GLU A N 1
ATOM 905 C CA . GLU A 1 118 ? 0.750 5.815 -15.426 1.00 85.12 118 GLU A CA 1
ATOM 906 C C . GLU A 1 118 ? -0.549 6.274 -16.090 1.00 85.12 118 GLU A C 1
ATOM 908 O O . GLU A 1 118 ? -0.737 6.138 -17.304 1.00 85.12 118 GLU A O 1
ATOM 913 N N . TRP A 1 119 ? -1.459 6.814 -15.282 1.00 84.12 119 TRP A N 1
ATOM 914 C CA . TRP A 1 119 ? -2.657 7.452 -15.802 1.00 84.12 119 TRP A CA 1
ATOM 915 C C . TRP A 1 119 ? -2.250 8.679 -16.620 1.00 84.12 119 TRP A C 1
ATOM 917 O O . TRP A 1 119 ? -1.507 9.538 -16.149 1.00 84.12 119 TRP A O 1
ATOM 927 N N . ASN A 1 120 ? -2.735 8.761 -17.857 1.00 70.56 120 ASN A N 1
ATOM 928 C CA . ASN A 1 120 ? -2.567 9.969 -18.655 1.00 70.56 120 ASN A CA 1
ATOM 929 C C . ASN A 1 120 ? -3.503 11.047 -18.089 1.00 70.56 120 ASN A C 1
ATOM 931 O O . ASN A 1 120 ? -4.715 10.823 -18.052 1.00 70.56 120 ASN A O 1
ATOM 935 N N . GLU A 1 121 ? -2.940 12.176 -17.648 1.00 53.66 121 GLU A N 1
ATOM 936 C CA . GLU A 1 121 ? -3.703 13.392 -17.311 1.00 53.66 121 GLU A CA 1
ATOM 937 C C . GLU A 1 121 ? -4.460 13.962 -18.523 1.00 53.66 121 GLU A C 1
ATOM 939 O O . GLU A 1 121 ? -3.910 13.944 -19.653 1.00 53.66 121 GLU A O 1
#

Radius of gyration: 13.63 Å; chains: 1; bounding box: 39×31×36 Å